Protein AF-A0A3S0EDP3-F1 (afdb_monomer)

Sequence (50 aa):
MPLLLCDLDETILERREALERWAAGFARDHGLPSGAVRAILDEDHHGART

Solvent-accessible surface area (backbone atoms only — not comparable to full-atom values): 3243 Å² total; per-residue (Å²): 131,90,85,87,89,75,65,58,65,77,68,73,36,61,49,70,60,53,49,51,56,49,36,49,50,51,29,61,79,68,70,50,61,93,61,46,43,57,54,52,64,69,68,41,60,89,74,61,82,126

Structure (mmCIF, N/CA/C/O backbone):
data_AF-A0A3S0EDP3-F1
#
_entry.id   AF-A0A3S0EDP3-F1
#
loop_
_atom_site.group_PDB
_atom_site.id
_atom_site.type_symbol
_atom_site.label_atom_id
_atom_site.label_alt_id
_atom_site.label_comp_id
_atom_site.label_asym_id
_atom_site.label_entity_id
_atom_site.label_seq_id
_atom_site.pdbx_PDB_ins_code
_atom_site.Cartn_x
_atom_site.Cartn_y
_atom_site.Cartn_z
_atom_site.occupancy
_atom_site.B_iso_or_equiv
_atom_site.auth_seq_id
_atom_site.auth_comp_id
_atom_site.auth_asym_id
_atom_site.auth_atom_id
_atom_site.pdbx_PDB_model_num
ATOM 1 N N . MET A 1 1 ? 21.768 -21.469 -22.665 1.00 71.31 1 MET A N 1
ATOM 2 C CA . MET A 1 1 ? 20.589 -20.610 -22.434 1.00 71.31 1 MET A CA 1
ATOM 3 C C . MET A 1 1 ? 21.066 -19.279 -21.893 1.00 71.31 1 MET A C 1
ATOM 5 O O . MET A 1 1 ? 21.913 -19.313 -21.007 1.00 71.31 1 MET A O 1
ATOM 9 N N . PRO A 1 2 ? 20.583 -18.143 -22.411 1.00 84.50 2 PRO A N 1
ATOM 10 C CA . PRO A 1 2 ? 20.850 -16.857 -21.783 1.00 84.50 2 PRO A CA 1
ATOM 11 C C . PRO A 1 2 ? 20.047 -16.726 -20.480 1.00 84.50 2 PRO A C 1
ATOM 13 O O . PRO A 1 2 ? 18.923 -17.220 -20.388 1.00 84.50 2 PRO A O 1
ATOM 16 N N . LEU A 1 3 ? 20.650 -16.082 -19.480 1.00 86.88 3 LEU A N 1
ATOM 17 C CA . LEU A 1 3 ? 20.002 -15.687 -18.231 1.00 86.88 3 LEU A CA 1
ATOM 18 C C . LEU A 1 3 ? 19.495 -14.251 -18.384 1.00 86.88 3 LEU A C 1
ATOM 20 O O . LEU A 1 3 ? 20.246 -13.388 -18.837 1.00 86.88 3 LEU A O 1
ATOM 24 N N . LEU A 1 4 ? 18.246 -14.006 -17.991 1.00 87.38 4 LEU A N 1
ATOM 25 C CA . LEU A 1 4 ? 17.664 -12.670 -17.917 1.00 87.38 4 LEU A CA 1
ATOM 26 C C . LEU A 1 4 ? 17.513 -12.278 -16.446 1.00 87.38 4 LEU A C 1
ATOM 28 O O . LEU A 1 4 ? 16.893 -13.010 -15.676 1.00 87.38 4 LEU A O 1
ATOM 32 N N . LEU A 1 5 ? 18.080 -11.130 -16.083 1.00 90.38 5 LEU A N 1
ATOM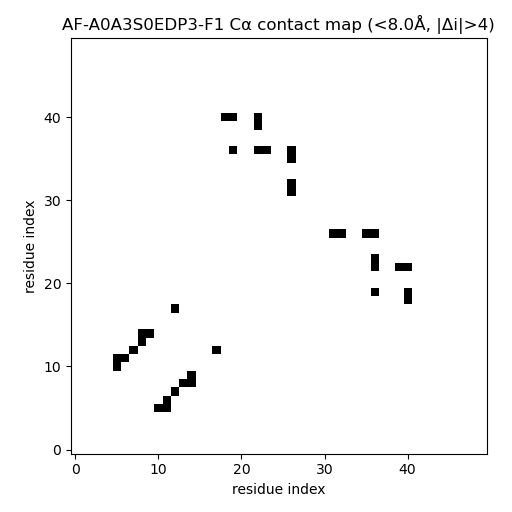 33 C CA . LEU A 1 5 ? 17.837 -10.462 -14.811 1.00 90.38 5 LEU A CA 1
ATOM 34 C C . LEU A 1 5 ? 17.004 -9.215 -15.099 1.00 90.38 5 LEU A C 1
ATOM 36 O O . LEU A 1 5 ? 17.413 -8.377 -15.902 1.00 90.38 5 LEU A O 1
ATOM 40 N N . CYS A 1 6 ? 15.851 -9.114 -14.450 1.00 90.31 6 CYS A N 1
ATOM 41 C CA . CYS A 1 6 ? 14.976 -7.956 -14.531 1.00 90.31 6 CYS A CA 1
ATOM 42 C C . CYS A 1 6 ? 14.721 -7.438 -13.127 1.00 90.31 6 CYS A C 1
ATOM 44 O O . CYS A 1 6 ? 14.597 -8.227 -12.187 1.00 90.31 6 CYS A O 1
ATOM 46 N N . ASP A 1 7 ? 14.624 -6.119 -13.023 1.00 88.94 7 ASP A N 1
ATOM 47 C CA . ASP A 1 7 ? 14.041 -5.505 -11.846 1.00 88.94 7 ASP A CA 1
ATOM 48 C C . ASP A 1 7 ? 12.554 -5.890 -11.746 1.00 88.94 7 ASP A C 1
ATOM 50 O O . ASP A 1 7 ? 11.931 -6.265 -12.744 1.00 88.94 7 ASP A O 1
ATOM 54 N N . LEU A 1 8 ? 11.998 -5.877 -10.538 1.00 87.31 8 LEU A N 1
ATOM 55 C CA . LEU A 1 8 ? 10.581 -6.164 -10.330 1.00 87.31 8 LEU A CA 1
ATOM 56 C C . LEU A 1 8 ? 9.741 -4.906 -10.560 1.00 87.31 8 LEU A C 1
ATOM 58 O O . LEU A 1 8 ? 8.707 -4.958 -11.233 1.00 87.31 8 LEU A O 1
ATOM 62 N N . ASP A 1 9 ? 10.203 -3.792 -10.010 1.00 88.50 9 ASP A N 1
ATOM 63 C CA . ASP A 1 9 ? 9.468 -2.549 -9.912 1.00 88.50 9 ASP A CA 1
ATOM 64 C C . ASP A 1 9 ? 9.607 -1.773 -11.223 1.00 88.50 9 ASP A C 1
ATOM 66 O O . ASP A 1 9 ? 10.681 -1.666 -11.812 1.00 88.50 9 ASP A O 1
ATOM 70 N N . GLU A 1 10 ? 8.475 -1.309 -11.749 1.00 87.19 10 GLU A N 1
ATOM 71 C CA . GLU A 1 10 ? 8.367 -0.527 -12.993 1.00 87.19 10 GLU A CA 1
ATOM 72 C C . GLU A 1 10 ? 8.894 -1.261 -14.249 1.00 87.19 10 GLU A C 1
ATOM 74 O O . GLU A 1 10 ? 8.871 -0.736 -15.359 1.00 87.19 10 GLU A O 1
ATOM 79 N N . THR A 1 11 ? 9.326 -2.515 -14.087 1.00 86.19 11 THR A N 1
ATOM 80 C CA . THR A 1 11 ? 9.826 -3.399 -15.144 1.00 86.19 11 THR A CA 1
ATOM 81 C C . THR A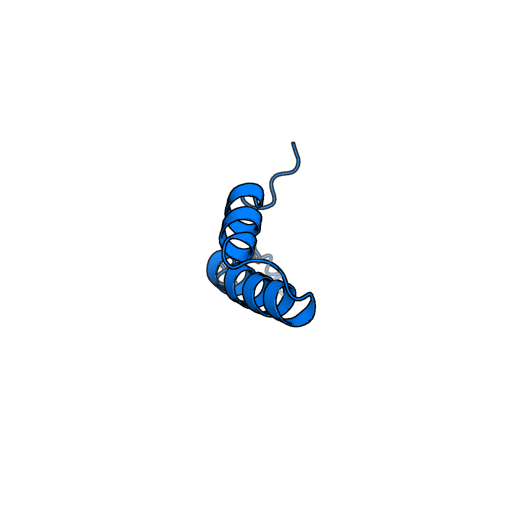 1 11 ? 8.907 -4.604 -15.330 1.00 86.19 11 THR A C 1
ATOM 83 O O . THR A 1 11 ? 8.587 -4.972 -16.460 1.00 86.19 11 THR A O 1
ATOM 86 N N . ILE A 1 12 ? 8.460 -5.224 -14.233 1.00 89.12 12 ILE A N 1
ATOM 87 C CA . ILE A 1 12 ? 7.501 -6.342 -14.254 1.00 89.12 12 ILE A CA 1
ATOM 88 C C . ILE A 1 12 ? 6.151 -5.898 -13.676 1.00 89.12 12 ILE A C 1
ATOM 90 O O . ILE A 1 12 ? 5.105 -6.380 -14.114 1.00 89.12 12 ILE A O 1
ATOM 94 N N . LEU A 1 13 ? 6.157 -4.988 -12.699 1.00 90.06 13 LEU A N 1
ATOM 95 C CA . LEU A 1 13 ? 4.965 -4.519 -11.998 1.00 90.06 13 LEU A CA 1
ATOM 96 C C . LEU A 1 13 ? 4.983 -3.002 -11.817 1.00 90.06 13 LEU A C 1
ATOM 98 O O . LEU A 1 13 ? 5.980 -2.431 -11.393 1.00 90.06 13 LEU A O 1
ATOM 102 N N . GLU A 1 14 ? 3.825 -2.370 -11.995 1.00 92.62 14 GLU A N 1
ATOM 103 C CA . GLU A 1 14 ? 3.600 -0.989 -11.562 1.00 92.62 14 GLU A CA 1
ATOM 104 C C . GLU A 1 14 ? 3.490 -0.937 -10.032 1.00 92.62 14 GLU A C 1
ATOM 106 O O . GLU A 1 14 ? 2.411 -1.074 -9.440 1.00 92.62 14 GLU A O 1
ATOM 111 N N . ARG A 1 15 ? 4.644 -0.792 -9.376 1.00 91.69 15 ARG A N 1
ATOM 112 C CA . ARG A 1 15 ? 4.811 -0.897 -7.922 1.00 91.69 15 ARG A CA 1
ATOM 113 C C . ARG A 1 15 ? 3.868 0.024 -7.153 1.00 91.69 15 ARG A C 1
ATOM 115 O O . ARG A 1 15 ? 3.215 -0.415 -6.208 1.00 91.69 15 ARG A O 1
ATOM 122 N N . ARG A 1 16 ? 3.766 1.293 -7.567 1.00 91.31 16 ARG A N 1
ATOM 123 C CA . ARG A 1 16 ? 2.925 2.289 -6.886 1.00 91.31 16 ARG A CA 1
ATOM 124 C C . ARG A 1 16 ? 1.453 1.886 -6.881 1.00 91.31 16 ARG A C 1
ATOM 126 O O . ARG A 1 16 ? 0.808 1.947 -5.838 1.00 91.31 16 ARG A O 1
ATOM 133 N N . GLU A 1 17 ? 0.937 1.421 -8.013 1.00 92.69 17 GLU A N 1
ATOM 134 C CA . GLU A 1 17 ? 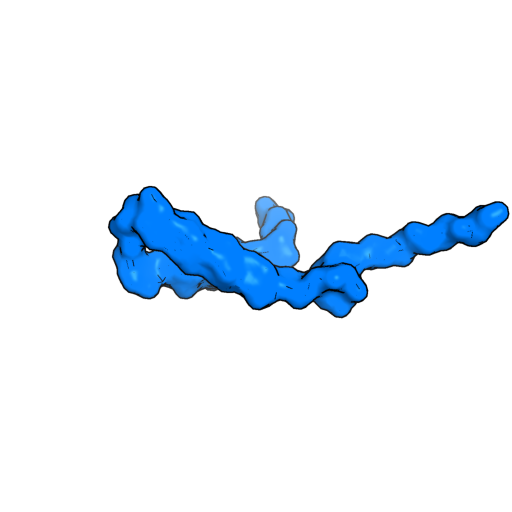-0.450 0.964 -8.097 1.00 92.69 17 GLU A CA 1
ATOM 135 C C . GLU A 1 17 ? -0.680 -0.323 -7.300 1.00 92.69 17 GLU A C 1
ATOM 137 O O . GLU A 1 17 ? -1.724 -0.499 -6.669 1.00 92.69 17 GLU A O 1
ATO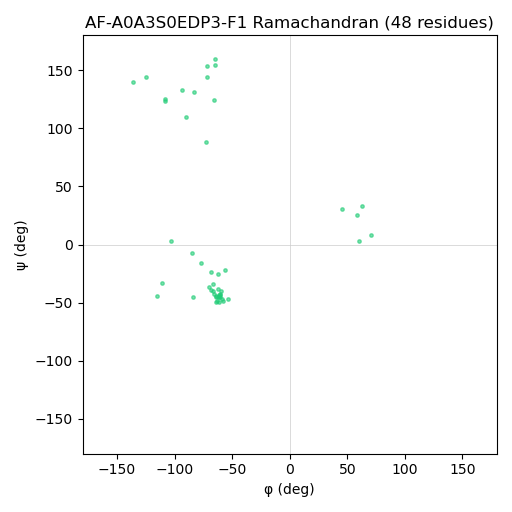M 142 N N . ALA A 1 18 ? 0.286 -1.246 -7.328 1.00 93.62 18 ALA A N 1
ATOM 143 C CA . ALA A 1 18 ? 0.218 -2.477 -6.550 1.00 93.62 18 ALA A CA 1
ATOM 144 C C . ALA A 1 18 ? 0.153 -2.183 -5.046 1.00 93.62 18 ALA A C 1
ATOM 146 O O . ALA A 1 18 ? -0.685 -2.756 -4.343 1.00 93.62 18 ALA A O 1
ATOM 147 N N . LEU A 1 19 ? 0.978 -1.247 -4.577 1.00 94.94 19 LEU A N 1
ATOM 148 C CA . LEU A 1 19 ? 0.995 -0.805 -3.192 1.00 94.94 19 LEU A CA 1
ATOM 149 C C . LEU A 1 19 ? -0.305 -0.100 -2.795 1.00 94.94 19 LEU A C 1
ATOM 151 O O . LEU A 1 19 ? -0.843 -0.388 -1.730 1.00 94.94 19 LEU A O 1
ATOM 155 N N . GLU A 1 20 ? -0.850 0.768 -3.647 1.00 95.81 20 GLU A N 1
ATOM 156 C CA . GLU A 1 20 ? -2.123 1.446 -3.381 1.00 95.81 20 GLU A CA 1
ATOM 157 C C . GLU A 1 20 ? -3.281 0.447 -3.236 1.00 95.81 20 GLU A C 1
ATOM 159 O O . GLU A 1 20 ? -4.047 0.516 -2.271 1.00 95.81 20 GLU A O 1
ATOM 164 N N . ARG A 1 21 ? -3.372 -0.540 -4.140 1.00 96.50 21 ARG A N 1
ATOM 165 C CA . ARG A 1 21 ? -4.383 -1.609 -4.054 1.00 96.50 21 ARG A CA 1
ATOM 166 C C . ARG A 1 21 ? -4.244 -2.422 -2.773 1.00 96.50 21 ARG A C 1
ATOM 168 O O . ARG A 1 21 ? -5.249 -2.720 -2.125 1.00 96.50 21 ARG A O 1
ATOM 175 N N . TRP A 1 22 ? -3.014 -2.777 -2.408 1.00 96.50 22 TRP A N 1
ATOM 176 C CA . TRP A 1 22 ? -2.741 -3.491 -1.165 1.00 96.50 22 TRP A CA 1
ATOM 177 C C . TRP A 1 22 ? -3.132 -2.655 0.060 1.00 96.50 22 TRP A C 1
ATOM 179 O O . TRP A 1 22 ? -3.874 -3.141 0.911 1.00 96.50 22 TRP A O 1
ATOM 189 N N . ALA A 1 23 ? -2.709 -1.390 0.121 1.00 97.38 23 ALA A N 1
ATOM 190 C CA . ALA A 1 23 ? -2.973 -0.492 1.240 1.00 97.38 23 ALA A CA 1
ATOM 191 C C . ALA A 1 23 ? -4.475 -0.238 1.427 1.00 97.38 23 ALA A C 1
ATOM 193 O O . ALA A 1 23 ? -4.958 -0.207 2.558 1.00 97.38 23 ALA A O 1
ATOM 194 N N . ALA A 1 24 ? -5.234 -0.116 0.334 1.00 97.81 24 ALA A N 1
ATOM 195 C CA . ALA A 1 24 ? -6.688 0.003 0.383 1.00 97.81 24 ALA A CA 1
ATOM 196 C C . ALA A 1 24 ? -7.358 -1.256 0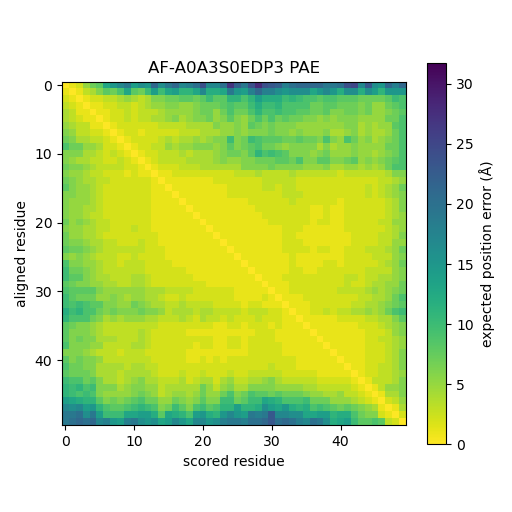.961 1.00 97.81 24 ALA A C 1
ATOM 198 O O . ALA A 1 24 ? -8.244 -1.147 1.812 1.00 97.81 24 ALA A O 1
ATOM 199 N N . GLY A 1 25 ? -6.917 -2.447 0.535 1.00 97.75 25 GLY A N 1
ATOM 200 C CA . GLY A 1 25 ? -7.383 -3.720 1.090 1.00 97.75 25 GLY A CA 1
ATOM 201 C C . GLY A 1 25 ? -7.063 -3.838 2.579 1.00 97.75 25 GLY A C 1
ATOM 202 O O . GLY A 1 25 ? -7.958 -4.066 3.385 1.00 97.75 25 GLY A O 1
ATOM 203 N N . PHE A 1 26 ? -5.813 -3.565 2.949 1.00 97.50 26 PHE A N 1
ATOM 204 C CA . PHE A 1 26 ? -5.352 -3.572 4.334 1.00 97.50 26 PHE A CA 1
ATOM 205 C C . PHE A 1 26 ? -6.153 -2.603 5.215 1.00 97.50 26 PHE A C 1
ATOM 207 O O . PHE A 1 26 ? -6.655 -2.986 6.269 1.00 97.50 26 PHE A O 1
ATOM 214 N N . ALA A 1 27 ? -6.340 -1.359 4.770 1.00 98.06 27 ALA A N 1
ATOM 215 C CA . ALA A 1 27 ? -7.092 -0.362 5.521 1.00 98.06 27 ALA A CA 1
ATOM 216 C C . ALA A 1 27 ? -8.543 -0.789 5.760 1.00 98.06 27 ALA A C 1
ATOM 218 O O . ALA A 1 27 ? -9.049 -0.648 6.872 1.00 98.06 27 ALA A O 1
ATOM 219 N N . ARG A 1 28 ? -9.198 -1.352 4.742 1.00 97.56 28 ARG A N 1
ATOM 220 C CA . ARG A 1 28 ? -10.560 -1.873 4.866 1.00 97.56 28 ARG A CA 1
ATOM 221 C C . ARG A 1 28 ? -10.626 -3.047 5.839 1.00 97.56 28 ARG A C 1
ATOM 223 O O . ARG A 1 28 ? -11.472 -3.040 6.730 1.00 97.56 28 ARG A O 1
ATOM 230 N N . ASP A 1 29 ? -9.748 -4.029 5.674 1.00 98.38 29 ASP A N 1
ATOM 231 C CA . ASP A 1 29 ? -9.790 -5.283 6.430 1.00 98.38 29 ASP A CA 1
ATOM 232 C C . ASP A 1 29 ? -9.460 -5.061 7.921 1.00 98.38 29 ASP A C 1
ATOM 234 O O . ASP A 1 29 ? -9.923 -5.810 8.781 1.00 98.38 29 ASP A O 1
ATOM 238 N N . HIS A 1 30 ? -8.740 -3.979 8.238 1.00 97.88 30 HIS A N 1
ATOM 239 C CA . HIS A 1 30 ? -8.404 -3.561 9.602 1.00 97.88 30 HIS A CA 1
ATOM 240 C C . HIS A 1 30 ? -9.238 -2.382 10.140 1.00 97.88 30 HIS A C 1
ATOM 242 O O . HIS A 1 30 ? -8.989 -1.926 11.256 1.00 97.88 30 HIS A O 1
ATOM 248 N N . GLY A 1 31 ? -10.225 -1.880 9.387 1.00 97.56 31 GLY A N 1
ATOM 249 C CA . GLY A 1 31 ? -11.085 -0.769 9.821 1.00 97.56 31 GLY A CA 1
ATOM 250 C C . GLY A 1 31 ? -10.336 0.549 10.060 1.00 97.56 31 GLY A C 1
ATOM 251 O O . GLY A 1 31 ? -10.690 1.313 10.958 1.00 97.56 31 GLY A O 1
ATOM 252 N N . LEU A 1 32 ? -9.276 0.804 9.291 1.00 97.12 32 LEU A N 1
ATOM 253 C CA . LEU A 1 32 ? -8.437 1.990 9.432 1.00 97.12 32 LEU A CA 1
ATOM 254 C C . LEU A 1 32 ? -9.149 3.266 8.947 1.00 97.12 32 LEU A C 1
ATOM 256 O O . LEU A 1 32 ? -10.023 3.209 8.077 1.00 97.12 32 LEU A O 1
ATOM 260 N N . PRO A 1 33 ? -8.768 4.444 9.477 1.00 95.69 33 PRO A N 1
ATOM 261 C CA . PRO A 1 33 ? -9.361 5.713 9.067 1.00 95.69 33 PRO A CA 1
ATOM 262 C C . PRO A 1 33 ? -9.058 6.046 7.600 1.00 95.69 33 PRO A C 1
ATOM 264 O O . PRO A 1 33 ? -8.070 5.589 7.027 1.00 95.69 33 PRO A O 1
ATOM 267 N N . SER A 1 34 ? -9.863 6.934 7.011 1.00 89.06 34 SER A N 1
ATOM 268 C CA . SER A 1 34 ? -9.778 7.335 5.595 1.00 89.06 34 SER A CA 1
ATOM 269 C C . SER A 1 34 ? -8.409 7.875 5.151 1.00 89.06 34 SER A C 1
ATOM 271 O O . SER A 1 34 ? -8.087 7.827 3.968 1.00 89.06 34 SER A O 1
ATOM 273 N N . GLY A 1 35 ? -7.5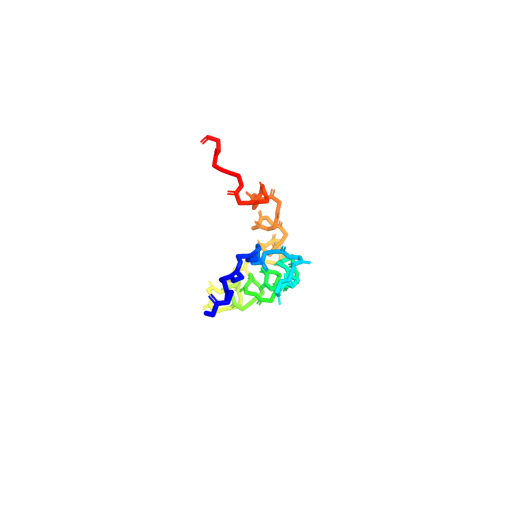84 8.364 6.082 1.00 95.38 35 GLY A N 1
ATOM 274 C CA . GLY A 1 35 ? -6.224 8.836 5.808 1.00 95.38 35 GLY A CA 1
ATOM 275 C C . GLY A 1 35 ? -5.140 7.753 5.806 1.00 95.38 35 GLY A C 1
ATOM 276 O O . GLY A 1 35 ? -4.001 8.060 5.461 1.00 95.38 35 GLY A O 1
ATOM 277 N N . ALA A 1 36 ? -5.456 6.511 6.186 1.00 96.62 36 ALA A N 1
ATOM 278 C CA . ALA A 1 36 ? -4.457 5.463 6.397 1.00 96.62 36 ALA A CA 1
ATOM 279 C C . ALA A 1 36 ? -3.751 5.035 5.106 1.00 96.62 36 ALA A C 1
ATOM 281 O O . ALA A 1 36 ? -2.538 4.865 5.113 1.00 96.62 36 ALA A O 1
ATOM 282 N N . VAL A 1 37 ? -4.482 4.932 3.990 1.00 96.25 37 VAL A N 1
ATOM 283 C CA . VAL A 1 37 ? -3.884 4.598 2.686 1.00 96.25 37 VAL A CA 1
ATOM 284 C C . VAL A 1 37 ? -2.824 5.630 2.306 1.00 96.25 37 VAL A C 1
ATOM 286 O O . VAL A 1 37 ? -1.707 5.262 1.962 1.00 96.25 37 VAL A O 1
ATOM 289 N N . ARG A 1 38 ? -3.138 6.925 2.444 1.00 95.75 38 ARG A N 1
ATOM 290 C CA . ARG A 1 38 ? -2.182 7.999 2.156 1.00 95.75 38 ARG A CA 1
ATOM 291 C C . ARG A 1 38 ? -0.965 7.932 3.079 1.00 95.75 38 ARG A C 1
ATOM 293 O O . ARG A 1 38 ? 0.147 8.004 2.588 1.00 95.75 38 ARG A O 1
ATOM 300 N N . ALA A 1 39 ? -1.173 7.729 4.380 1.00 95.50 39 ALA A N 1
ATOM 301 C CA . ALA A 1 39 ? -0.074 7.617 5.338 1.00 95.50 39 ALA A CA 1
ATOM 302 C C . ALA A 1 39 ? 0.880 6.452 5.016 1.00 95.50 39 ALA A C 1
ATOM 304 O O . ALA A 1 39 ? 2.090 6.611 5.112 1.00 95.50 39 ALA A O 1
ATOM 305 N N . ILE A 1 40 ? 0.345 5.303 4.593 1.00 94.19 40 ILE A N 1
ATOM 306 C CA . ILE A 1 40 ? 1.146 4.149 4.160 1.00 94.19 40 ILE A CA 1
ATOM 307 C C . ILE A 1 40 ? 1.962 4.488 2.907 1.00 94.19 40 ILE A C 1
ATOM 309 O O . ILE A 1 40 ? 3.141 4.160 2.838 1.00 94.19 40 ILE A O 1
ATOM 313 N N . LEU A 1 41 ? 1.339 5.138 1.921 1.00 93.62 41 LEU A N 1
ATOM 314 C CA . LEU A 1 41 ? 2.011 5.530 0.679 1.00 93.62 41 LEU A CA 1
ATOM 315 C C . LEU A 1 41 ? 3.089 6.597 0.902 1.00 93.62 41 LEU A C 1
ATOM 317 O O . LEU A 1 41 ? 4.097 6.587 0.202 1.00 93.62 41 LEU A O 1
ATOM 321 N N . ASP A 1 42 ? 2.882 7.504 1.854 1.00 93.94 42 ASP A N 1
ATOM 322 C CA . ASP A 1 42 ? 3.853 8.544 2.199 1.00 93.94 42 ASP A CA 1
ATOM 323 C C . ASP A 1 42 ? 5.094 7.948 2.898 1.00 93.94 42 ASP A C 1
ATOM 325 O O . ASP A 1 42 ? 6.213 8.388 2.635 1.00 93.94 42 ASP A O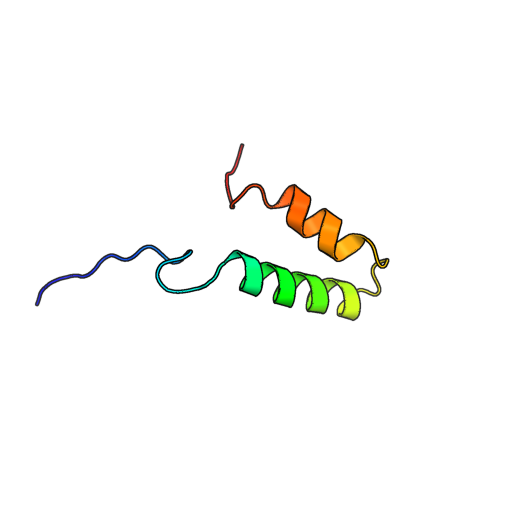 1
ATOM 329 N N . GLU A 1 43 ? 4.906 6.918 3.731 1.00 92.81 43 GLU A N 1
ATOM 330 C CA . GLU A 1 43 ? 5.976 6.209 4.459 1.00 92.81 43 GLU A CA 1
ATOM 331 C C . GLU A 1 43 ? 6.767 5.221 3.582 1.00 92.81 43 GLU A C 1
ATOM 333 O O . GLU A 1 43 ? 7.843 4.760 3.944 1.00 92.81 43 GLU A O 1
ATOM 338 N N . ASP A 1 44 ? 6.251 4.861 2.410 1.00 89.75 44 ASP A N 1
ATOM 339 C CA . ASP A 1 44 ? 6.797 3.774 1.598 1.00 89.75 44 ASP A CA 1
ATOM 340 C C . ASP A 1 44 ? 8.247 3.998 1.116 1.00 89.75 44 ASP A C 1
ATOM 342 O O . ASP A 1 44 ? 8.962 3.032 0.844 1.00 89.75 44 ASP A O 1
ATOM 346 N N . HIS A 1 45 ? 8.696 5.253 1.002 1.00 85.69 45 HIS A N 1
ATOM 347 C CA . HIS A 1 45 ? 10.073 5.630 0.645 1.00 85.69 45 HIS A CA 1
ATOM 348 C C . HIS A 1 45 ? 10.685 4.854 -0.542 1.00 85.69 45 HIS A C 1
ATOM 350 O O . HIS A 1 45 ? 11.897 4.657 -0.605 1.00 85.69 45 HIS A O 1
ATOM 356 N N . HIS A 1 46 ? 9.871 4.410 -1.508 1.00 82.19 46 HIS A N 1
ATOM 357 C CA . HIS A 1 46 ? 10.335 3.589 -2.635 1.00 82.19 46 HIS A CA 1
ATOM 358 C C . HIS A 1 46 ? 11.010 2.267 -2.218 1.00 82.19 46 HIS A C 1
ATOM 360 O O . HIS A 1 46 ? 11.853 1.728 -2.931 1.00 82.19 46 HIS A O 1
ATOM 366 N N . GLY A 1 47 ? 10.667 1.738 -1.041 1.00 75.00 47 GLY A N 1
ATOM 367 C CA . GLY A 1 47 ? 11.300 0.544 -0.485 1.00 75.00 47 GLY A CA 1
ATOM 368 C C . GLY A 1 47 ? 12.740 0.774 -0.017 1.00 75.00 47 GLY A C 1
ATOM 369 O O . GLY A 1 47 ? 13.421 -0.190 0.348 1.00 75.00 47 GLY A O 1
ATOM 370 N N . ALA A 1 48 ? 13.213 2.025 0.001 1.00 76.62 48 ALA A N 1
ATOM 371 C CA . ALA A 1 48 ? 14.508 2.367 0.559 1.00 76.62 48 ALA A CA 1
ATOM 372 C C . ALA A 1 48 ? 14.491 2.115 2.071 1.00 76.62 48 ALA A C 1
ATOM 374 O O . ALA A 1 48 ? 13.655 2.639 2.803 1.00 76.62 48 ALA A O 1
ATOM 375 N N . ARG A 1 49 ? 15.436 1.304 2.548 1.00 64.44 49 ARG A N 1
ATOM 376 C CA . ARG A 1 49 ? 15.697 1.158 3.982 1.00 64.44 49 ARG A CA 1
ATOM 377 C C . ARG A 1 49 ? 16.743 2.205 4.352 1.00 64.44 49 ARG A C 1
ATOM 379 O O . ARG A 1 49 ? 17.882 2.086 3.904 1.00 64.44 49 ARG A O 1
ATOM 386 N N . THR A 1 50 ? 16.349 3.233 5.100 1.00 59.53 50 THR A N 1
ATOM 387 C CA . THR A 1 50 ? 17.297 4.108 5.812 1.00 59.53 50 THR A CA 1
ATOM 388 C C . THR A 1 50 ? 17.977 3.355 6.942 1.00 59.53 50 THR A C 1
ATOM 390 O O . THR A 1 50 ? 17.270 2.554 7.598 1.00 59.53 50 THR A O 1
#

Secondary structure (DSSP, 8-state):
-------SBTTTB-HHHHHHHHHHHHHHHTT--TTHHHHHHHHTGGG---

Nearest PDB structures (foldseek):
  8esr-assembly1_R  TM=6.367E-01  e=9.580E+00  Schizosaccharomyces pombe
  1gjs-assembly1_A  TM=4.325E-01  e=5.136E+00  Streptococcus sp.

Mean predicted aligned error: 4.52 Å

pLDDT: mean 90.46, std 8.39, range [59.53, 98.38]

Foldseek 3Di:
DDDDDDDCDPTVDPVLVVLLVVQVVVCVVVVHDPCRS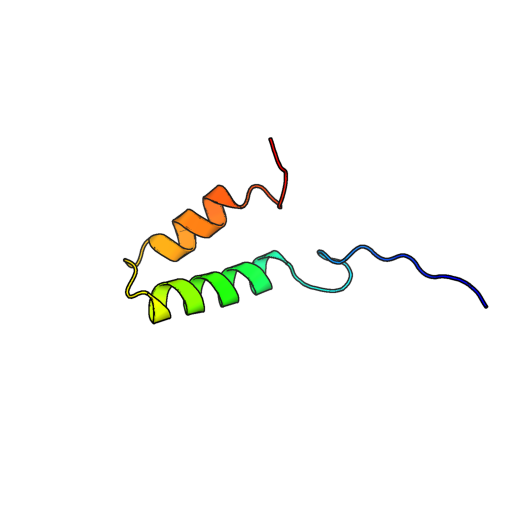VVSSVPCPVVDDD

Radius of gyration: 14.41 Å; Cα contacts (8 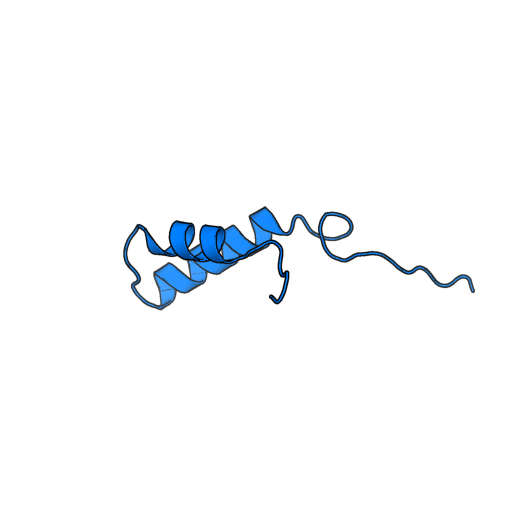Å, |Δi|>4): 19; chains: 1; bounding box: 32×29×32 Å